Protein AF-A0A426ZC57-F1 (afdb_monomer_lite)

Secondary structure (DSSP, 8-state):
-THHHHHHT-SS----SSS-GGGG---HHHHHHHHHHHHHHHHHS---HHHHHHHHHHHHHHHHHHHS------TTB--HHHHHHHHHHSSS---SSBSHHHHHHT----HHHHHHH--

Foldseek 3Di:
DLVVLVVVLPPDDDDDDDFPCSLVPDDPVVVVVVCVVVVVVCVVDVDDPVRSVVVVVVLVVLSRQLSVSDDPPDPFFNGVLLSVCCVVVVQASPDDGTCVVRVVVVRHDDSVVVVVVVD

pLDDT: mean 78.43, std 19.33, range [33.09, 96.06]

Radius of gyration: 16.05 Å; chains: 1; bounding box: 35×29×44 Å

Organism: Ensete ventricosum (NCBI:txid4639)

InterPro domains:
  IPR006694 Fatty acid hydroxylase [PF04116] (20-107)
  IPR050307 Sterol desaturase-related [PTHR11863] (20-112)

Sequence (119 aa):
MLHNCCLVFNMKLVATDSVSLSGLAFHPLDGILQAVPHVIALFLVPTHFMTHMLLLFCEAVWTANIHDCVHGKVWPVMGAGYHTIHHTTYRHNYGHYTVWMDWMFGTLRDPEEELKKAE

Structure (mmCIF, N/CA/C/O backbone):
data_AF-A0A426ZC57-F1
#
_entry.id   AF-A0A426ZC57-F1
#
loop_
_atom_site.group_PDB
_atom_site.id
_atom_site.type_symbol
_atom_site.label_atom_id
_atom_site.label_alt_id
_atom_site.label_comp_id
_atom_site.label_asym_id
_atom_site.label_entity_id
_atom_site.label_seq_id
_atom_site.pdbx_PDB_ins_code
_atom_site.Cartn_x
_atom_site.Cartn_y
_atom_site.Cartn_z
_atom_site.occupancy
_atom_site.B_iso_or_equiv
_atom_site.auth_seq_id
_atom_site.auth_comp_id
_atom_site.auth_asym_id
_atom_site.auth_atom_id
_atom_site.pdbx_PDB_model_num
ATOM 1 N N . MET A 1 1 ? -7.825 5.746 20.196 1.00 36.62 1 MET A N 1
ATOM 2 C CA . MET A 1 1 ? -7.181 4.589 19.525 1.00 36.62 1 MET A CA 1
ATOM 3 C C . MET A 1 1 ? -6.445 4.940 18.220 1.00 36.62 1 MET A C 1
ATOM 5 O O . MET A 1 1 ? -5.466 4.271 17.923 1.00 36.62 1 MET A O 1
ATOM 9 N N . LEU A 1 2 ? -6.806 6.018 17.500 1.00 38.50 2 LEU A N 1
ATOM 10 C CA . LEU A 1 2 ? -6.077 6.531 16.313 1.00 38.50 2 LEU A CA 1
ATOM 11 C C . LEU A 1 2 ? -4.605 6.937 16.565 1.00 38.50 2 LEU A C 1
ATOM 13 O O . LEU A 1 2 ? -3.798 6.924 15.644 1.00 38.50 2 LEU A O 1
ATOM 17 N N . HIS A 1 3 ? -4.229 7.233 17.814 1.00 35.56 3 HIS A N 1
ATOM 18 C CA . HIS A 1 3 ? -2.841 7.527 18.206 1.00 35.56 3 HIS A CA 1
ATOM 19 C C . HIS A 1 3 ? -1.876 6.330 18.070 1.00 35.56 3 HIS A C 1
ATOM 21 O O . HIS A 1 3 ? -0.665 6.530 17.999 1.00 35.56 3 HIS A O 1
ATOM 27 N N . ASN A 1 4 ? -2.375 5.089 18.033 1.00 39.53 4 ASN A N 1
ATOM 28 C CA . ASN A 1 4 ? -1.509 3.915 18.167 1.00 39.53 4 ASN A CA 1
ATOM 29 C C . ASN A 1 4 ? -0.785 3.511 16.876 1.00 39.53 4 ASN A C 1
ATOM 31 O O . ASN A 1 4 ? 0.304 2.957 16.969 1.00 39.53 4 ASN A O 1
ATOM 35 N N . CYS A 1 5 ? -1.311 3.821 15.686 1.00 43.88 5 CYS A N 1
ATOM 36 C CA . CYS A 1 5 ? -0.599 3.492 14.443 1.00 43.88 5 CYS A CA 1
ATOM 37 C C . CYS A 1 5 ? 0.616 4.407 14.229 1.00 43.88 5 CYS A C 1
ATOM 39 O O . CYS A 1 5 ? 1.678 3.947 13.816 1.00 43.88 5 CYS A O 1
ATOM 41 N N . CYS A 1 6 ? 0.490 5.679 14.625 1.00 47.22 6 CYS A N 1
ATOM 42 C CA . CYS A 1 6 ? 1.615 6.607 14.652 1.00 47.22 6 CYS A CA 1
ATOM 43 C C . CYS A 1 6 ? 2.677 6.151 15.672 1.00 47.22 6 CYS A C 1
ATOM 45 O O . CYS A 1 6 ? 3.866 6.247 15.389 1.00 47.22 6 CYS A O 1
ATOM 47 N N . LEU A 1 7 ? 2.270 5.589 16.823 1.00 42.34 7 LEU A N 1
ATOM 48 C CA . LEU A 1 7 ? 3.171 5.128 17.892 1.00 42.34 7 LEU A CA 1
ATOM 49 C C . LEU A 1 7 ? 3.934 3.829 17.582 1.00 42.34 7 LEU A C 1
ATOM 51 O O . LEU A 1 7 ? 5.106 3.743 17.943 1.00 42.34 7 LEU A O 1
ATOM 55 N N . VAL A 1 8 ? 3.328 2.846 16.901 1.00 43.88 8 VAL A N 1
ATOM 56 C CA . VAL A 1 8 ? 4.013 1.576 16.558 1.00 43.88 8 VAL A CA 1
ATOM 57 C C . VAL A 1 8 ? 5.224 1.816 15.642 1.00 43.88 8 VAL A C 1
ATOM 59 O O . VAL A 1 8 ? 6.229 1.123 15.775 1.00 43.88 8 VAL A O 1
ATOM 62 N N . PHE A 1 9 ? 5.185 2.855 14.802 1.00 41.53 9 PHE A N 1
ATOM 63 C CA . PHE A 1 9 ? 6.313 3.273 13.961 1.00 41.53 9 PHE A CA 1
ATOM 64 C C . PHE A 1 9 ? 7.148 4.441 14.536 1.00 41.53 9 PHE A C 1
ATOM 66 O O . PHE A 1 9 ? 8.186 4.777 13.972 1.00 41.53 9 PHE A O 1
ATOM 73 N N . ASN A 1 10 ? 6.759 5.051 15.667 1.00 36.72 10 ASN A N 1
ATOM 74 C CA . ASN A 1 10 ? 7.464 6.207 16.256 1.00 36.72 10 ASN A CA 1
ATOM 75 C C . ASN A 1 10 ? 8.614 5.848 17.209 1.00 36.72 10 ASN A C 1
ATOM 77 O O . ASN A 1 10 ? 9.241 6.746 17.773 1.00 36.72 10 ASN A O 1
ATOM 81 N N . MET A 1 11 ? 8.951 4.570 17.411 1.00 33.09 11 MET A N 1
ATOM 82 C CA . MET A 1 11 ? 10.080 4.212 18.279 1.00 33.09 11 MET A CA 1
ATOM 83 C C . MET A 1 11 ? 11.416 4.192 17.521 1.00 33.09 11 MET A C 1
ATOM 85 O O . MET A 1 11 ? 12.086 3.163 17.487 1.00 33.09 11 MET A O 1
ATOM 89 N N . LYS A 1 12 ? 11.772 5.340 16.919 1.00 34.22 12 LYS A N 1
ATOM 90 C CA . LYS A 1 12 ? 13.124 5.865 16.600 1.00 34.22 12 LYS A CA 1
ATOM 91 C C . LYS A 1 12 ? 13.061 6.748 15.348 1.00 34.22 12 LYS A C 1
ATOM 93 O O . LYS A 1 12 ? 13.240 6.238 14.253 1.00 34.22 12 LYS A O 1
ATOM 98 N N . LEU A 1 13 ? 12.868 8.055 15.531 1.00 36.59 13 LEU A N 1
ATOM 99 C CA . LEU A 1 13 ? 13.570 9.155 14.837 1.00 36.59 13 LEU A CA 1
ATOM 100 C C . LEU A 1 13 ? 12.707 10.420 14.878 1.00 36.59 13 LEU A C 1
ATOM 102 O O . LEU A 1 13 ? 11.884 10.691 14.013 1.00 36.59 13 LEU A O 1
ATOM 106 N N . VAL A 1 14 ? 12.955 11.227 15.904 1.00 44.69 14 VAL A N 1
ATOM 107 C CA . VAL A 1 14 ? 12.757 12.673 15.828 1.00 44.69 14 VAL A CA 1
ATOM 108 C C . VAL A 1 14 ? 13.753 13.205 14.794 1.00 44.69 14 VAL A C 1
ATOM 110 O O . VAL A 1 14 ? 14.950 13.142 15.065 1.00 44.69 14 VAL A O 1
ATOM 113 N N . ALA A 1 15 ? 13.280 13.674 13.631 1.00 39.50 15 ALA A N 1
ATOM 114 C CA . ALA A 1 15 ? 13.733 14.894 12.938 1.00 39.50 15 ALA A CA 1
ATOM 115 C C . ALA A 1 15 ? 13.180 14.995 11.493 1.00 39.50 15 ALA A C 1
ATOM 117 O O . ALA A 1 15 ? 13.185 14.018 10.753 1.00 39.50 15 ALA A O 1
ATOM 118 N N . THR A 1 16 ? 12.796 16.225 11.120 1.00 35.69 16 THR A N 1
ATOM 119 C CA . THR A 1 16 ? 12.582 16.802 9.770 1.00 35.69 16 THR A CA 1
ATOM 120 C C . THR A 1 16 ? 11.281 16.495 9.001 1.00 35.69 16 THR A C 1
ATOM 122 O O . THR A 1 16 ? 11.160 15.499 8.300 1.00 35.69 16 THR A O 1
ATOM 125 N N . ASP A 1 17 ? 10.333 17.431 9.121 1.00 38.81 17 ASP A N 1
ATOM 126 C CA . ASP A 1 17 ? 9.565 18.113 8.065 1.00 38.81 17 ASP A CA 1
ATOM 127 C C . ASP A 1 17 ? 8.919 17.320 6.899 1.00 38.81 17 ASP A C 1
ATOM 129 O O . ASP A 1 17 ? 9.536 16.946 5.906 1.00 38.81 17 ASP A O 1
ATOM 133 N N . SER A 1 18 ? 7.580 17.289 6.941 1.00 39.56 18 SER A N 1
ATOM 134 C CA . SER A 1 18 ? 6.607 17.247 5.825 1.00 39.56 18 SER A CA 1
ATOM 135 C C . SER A 1 18 ? 6.386 15.974 4.990 1.00 39.56 18 SER A C 1
ATOM 137 O O . SER A 1 18 ? 5.370 15.917 4.301 1.00 39.56 18 SER A O 1
ATOM 139 N N . VAL A 1 19 ? 7.196 14.917 5.103 1.00 48.75 19 VAL A N 1
ATOM 140 C CA . VAL A 1 19 ? 6.862 13.587 4.545 1.00 48.75 19 VAL A CA 1
ATOM 141 C C . VAL A 1 19 ? 7.155 12.510 5.584 1.00 48.75 19 VAL A C 1
ATOM 143 O O . VAL A 1 19 ? 8.296 12.323 5.995 1.00 48.75 19 VAL A O 1
ATOM 146 N N . SER A 1 20 ? 6.118 11.796 6.023 1.00 46.62 20 SER A N 1
ATOM 147 C CA . SER A 1 20 ? 6.244 10.684 6.968 1.00 46.62 20 SER A CA 1
ATOM 148 C C . SER A 1 20 ? 6.979 9.513 6.300 1.00 46.62 20 SER A C 1
ATOM 150 O O . SER A 1 20 ? 6.372 8.647 5.678 1.00 46.62 20 SER A O 1
ATOM 152 N N . LEU A 1 21 ? 8.310 9.481 6.413 1.00 50.44 21 LEU A N 1
ATOM 153 C CA . LEU A 1 21 ? 9.160 8.374 5.947 1.00 50.44 21 LEU A CA 1
ATOM 154 C C . LEU A 1 21 ? 8.987 7.089 6.775 1.00 50.44 21 LEU A C 1
ATOM 156 O O . LEU A 1 21 ? 9.590 6.068 6.456 1.00 50.44 21 LEU A O 1
ATOM 160 N N . SER A 1 22 ? 8.161 7.112 7.825 1.00 52.72 22 SER A N 1
ATOM 161 C CA . SER A 1 22 ? 7.891 5.943 8.666 1.00 52.72 22 SER A CA 1
ATOM 162 C C . SER A 1 22 ? 7.239 4.795 7.887 1.00 52.72 22 SER A C 1
ATOM 164 O O . SER A 1 22 ? 7.510 3.637 8.189 1.00 52.72 22 SER A O 1
ATOM 166 N N . GLY A 1 23 ? 6.481 5.104 6.828 1.00 54.59 23 GLY A N 1
ATOM 167 C CA . GLY A 1 23 ? 5.932 4.117 5.891 1.00 54.59 23 GLY A CA 1
ATOM 168 C C . GLY A 1 23 ? 6.957 3.454 4.966 1.00 54.59 23 GLY A C 1
ATOM 169 O O . GLY A 1 23 ? 6.668 2.422 4.374 1.00 54.59 23 GLY A O 1
ATOM 170 N N . LEU A 1 24 ? 8.159 4.029 4.842 1.00 57.78 24 LEU A N 1
ATOM 171 C CA . LEU A 1 24 ? 9.277 3.484 4.059 1.00 57.78 24 LEU A CA 1
ATOM 172 C C . LEU A 1 24 ? 10.355 2.833 4.942 1.00 57.78 24 LEU A C 1
ATOM 174 O O . LEU A 1 24 ? 11.364 2.344 4.428 1.00 57.78 24 LEU A O 1
ATOM 178 N N . ALA A 1 25 ? 10.181 2.833 6.265 1.00 63.88 25 ALA A N 1
ATOM 179 C CA . ALA A 1 25 ? 11.171 2.332 7.209 1.00 63.88 25 ALA A CA 1
ATOM 180 C C . ALA A 1 25 ? 11.115 0.797 7.321 1.00 63.88 25 ALA A C 1
ATOM 182 O O . ALA A 1 25 ? 10.705 0.240 8.338 1.00 63.88 25 ALA A O 1
ATOM 183 N N . PHE A 1 26 ? 11.539 0.107 6.262 1.00 65.19 26 PHE A N 1
ATOM 184 C CA . PHE A 1 26 ? 11.693 -1.347 6.244 1.00 65.19 26 PHE A CA 1
ATOM 185 C C . PHE A 1 26 ? 13.104 -1.763 6.661 1.00 65.19 26 PHE A C 1
ATOM 187 O O . PHE A 1 26 ? 14.081 -1.039 6.447 1.00 65.19 26 PHE A O 1
ATOM 194 N N . HIS A 1 27 ? 13.239 -2.977 7.201 1.00 75.94 27 HIS A N 1
ATOM 195 C CA . HIS A 1 27 ? 14.549 -3.616 7.240 1.00 75.94 27 HIS A CA 1
ATOM 196 C C . HIS A 1 27 ? 15.074 -3.715 5.792 1.00 75.94 27 HIS A C 1
ATOM 198 O O . HIS A 1 27 ? 14.298 -4.078 4.905 1.00 75.94 27 HIS A O 1
ATOM 204 N N . PRO A 1 28 ? 16.360 -3.426 5.506 1.00 75.31 28 PRO A N 1
ATOM 205 C CA . PRO A 1 28 ? 16.853 -3.362 4.128 1.00 75.31 28 PRO A CA 1
ATOM 206 C C . PRO A 1 28 ? 16.551 -4.615 3.293 1.00 75.31 28 PRO A C 1
ATOM 208 O O . PRO A 1 28 ? 16.254 -4.510 2.106 1.00 75.31 28 PRO A O 1
ATOM 211 N N . LEU A 1 29 ? 16.574 -5.800 3.916 1.00 81.12 29 LEU A N 1
ATOM 212 C CA . LEU A 1 29 ? 16.203 -7.050 3.244 1.00 81.12 29 LEU A CA 1
ATOM 213 C C . LEU A 1 29 ? 14.715 -7.119 2.885 1.00 81.12 29 LEU A C 1
ATOM 215 O O . LEU A 1 29 ? 14.391 -7.609 1.809 1.00 81.12 29 LEU A O 1
ATOM 219 N N . ASP A 1 30 ? 13.827 -6.613 3.738 1.00 79.19 30 ASP A N 1
ATOM 220 C CA . ASP A 1 30 ? 12.382 -6.644 3.494 1.00 79.19 30 ASP A CA 1
ATOM 221 C C . ASP A 1 30 ? 12.030 -5.737 2.313 1.00 79.19 30 ASP A C 1
ATOM 223 O O . ASP A 1 30 ? 11.279 -6.141 1.427 1.00 79.19 30 ASP A O 1
ATOM 227 N N . GLY A 1 31 ? 12.665 -4.562 2.235 1.00 80.81 31 GLY A N 1
ATOM 228 C CA . GLY A 1 31 ? 12.528 -3.660 1.090 1.00 80.81 31 GLY A CA 1
ATOM 229 C C . GLY A 1 31 ? 13.032 -4.285 -0.217 1.00 80.81 31 GLY A C 1
ATOM 230 O O . GLY A 1 31 ? 12.358 -4.205 -1.244 1.00 80.81 31 GLY A O 1
ATOM 231 N N . ILE A 1 32 ? 14.181 -4.975 -0.188 1.00 83.00 32 ILE A N 1
ATOM 232 C CA . ILE A 1 32 ? 14.690 -5.708 -1.360 1.00 83.00 32 ILE A CA 1
ATOM 233 C C . ILE A 1 32 ? 13.698 -6.800 -1.777 1.00 83.00 32 ILE A C 1
ATOM 235 O O . ILE A 1 32 ? 13.350 -6.890 -2.953 1.00 83.00 32 ILE A O 1
ATOM 239 N N . LEU A 1 33 ? 13.215 -7.611 -0.833 1.00 87.44 33 LEU A N 1
ATOM 240 C CA . LEU A 1 33 ? 12.280 -8.701 -1.118 1.00 87.44 33 LEU A CA 1
ATOM 241 C C . LEU A 1 33 ? 10.932 -8.196 -1.651 1.00 87.44 33 LEU A C 1
ATOM 243 O O . LEU A 1 33 ? 10.373 -8.824 -2.548 1.00 87.44 33 LEU A O 1
ATOM 247 N N . GLN A 1 34 ? 10.440 -7.051 -1.178 1.00 84.56 34 GLN A N 1
ATOM 248 C CA . GLN A 1 34 ? 9.246 -6.395 -1.724 1.00 84.56 34 GLN A CA 1
ATOM 249 C C . GLN A 1 34 ? 9.459 -5.851 -3.149 1.00 84.56 34 GLN A C 1
ATOM 251 O O . GLN A 1 34 ? 8.534 -5.856 -3.965 1.00 84.56 34 GLN A O 1
ATOM 256 N N . ALA A 1 35 ? 10.676 -5.419 -3.490 1.00 85.19 35 ALA A N 1
ATOM 257 C CA . ALA A 1 35 ? 11.005 -4.919 -4.825 1.00 85.19 35 ALA A CA 1
ATOM 258 C C . ALA A 1 35 ? 11.217 -6.039 -5.864 1.00 85.19 35 ALA A C 1
ATOM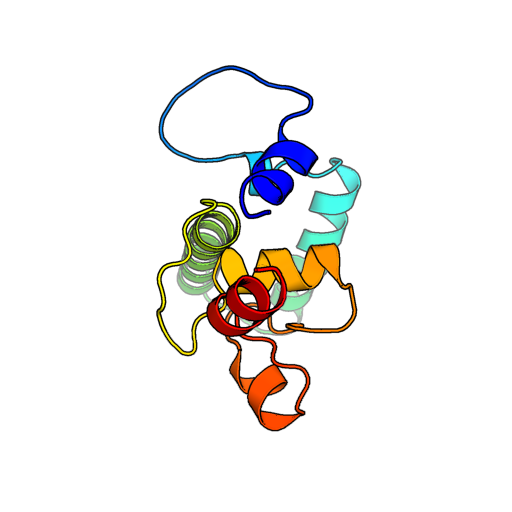 260 O O . ALA A 1 35 ? 10.980 -5.825 -7.054 1.00 85.19 35 ALA A O 1
ATOM 261 N N . VAL A 1 36 ? 11.633 -7.240 -5.446 1.00 90.44 36 VAL A N 1
ATOM 262 C CA . VAL A 1 36 ? 11.947 -8.366 -6.350 1.00 90.44 36 VAL A CA 1
ATOM 263 C C . VAL A 1 36 ? 10.820 -8.688 -7.348 1.00 90.44 36 VAL A C 1
ATOM 265 O O . VAL A 1 36 ? 11.121 -8.772 -8.543 1.00 90.44 36 VAL A O 1
ATOM 268 N N . PRO A 1 37 ? 9.538 -8.823 -6.946 1.00 88.25 37 PRO A N 1
ATOM 269 C CA . PRO A 1 37 ? 8.448 -9.083 -7.888 1.00 88.25 37 PRO A CA 1
ATOM 270 C C . PRO A 1 37 ? 8.326 -8.022 -8.988 1.00 88.25 37 PRO A C 1
ATOM 272 O O . PRO A 1 37 ? 8.077 -8.366 -10.142 1.00 88.25 37 PRO A O 1
ATOM 275 N N . HIS A 1 38 ? 8.567 -6.750 -8.656 1.00 85.88 38 HIS A N 1
ATOM 276 C CA . HIS A 1 38 ? 8.518 -5.643 -9.613 1.00 85.88 38 HIS A CA 1
ATOM 277 C C . HIS A 1 38 ? 9.634 -5.753 -10.655 1.00 85.88 38 HIS A C 1
ATOM 279 O O . HIS A 1 38 ? 9.393 -5.565 -11.845 1.00 85.88 38 HIS A O 1
ATOM 285 N N . VAL A 1 39 ? 10.846 -6.115 -10.225 1.00 87.50 39 VAL A N 1
ATOM 286 C CA . VAL A 1 39 ? 11.986 -6.313 -11.131 1.00 87.50 39 VAL A CA 1
ATOM 287 C C . VAL A 1 39 ? 11.757 -7.521 -12.038 1.00 87.50 39 VAL A C 1
ATOM 289 O O . VAL A 1 39 ? 11.991 -7.430 -13.239 1.00 87.50 39 VAL A O 1
ATOM 292 N N . ILE A 1 40 ? 11.255 -8.635 -11.497 1.00 90.50 40 ILE A N 1
ATOM 293 C CA . ILE A 1 40 ? 10.933 -9.833 -12.289 1.00 90.50 40 ILE A CA 1
ATOM 294 C C . ILE A 1 40 ? 9.853 -9.517 -13.334 1.00 90.50 40 ILE A C 1
ATOM 296 O O . ILE A 1 40 ? 9.975 -9.935 -14.486 1.00 90.50 40 ILE A O 1
ATOM 300 N N . ALA A 1 41 ? 8.827 -8.743 -12.968 1.00 89.62 41 ALA A N 1
ATOM 301 C CA . ALA A 1 41 ? 7.740 -8.379 -13.872 1.00 89.62 41 ALA A CA 1
ATOM 302 C C . ALA A 1 41 ? 8.220 -7.629 -15.128 1.00 89.62 41 ALA A C 1
ATOM 304 O O . ALA A 1 41 ? 7.661 -7.853 -16.200 1.00 89.62 41 ALA A O 1
ATOM 305 N N . LEU A 1 42 ? 9.288 -6.823 -15.042 1.00 88.94 42 LEU A 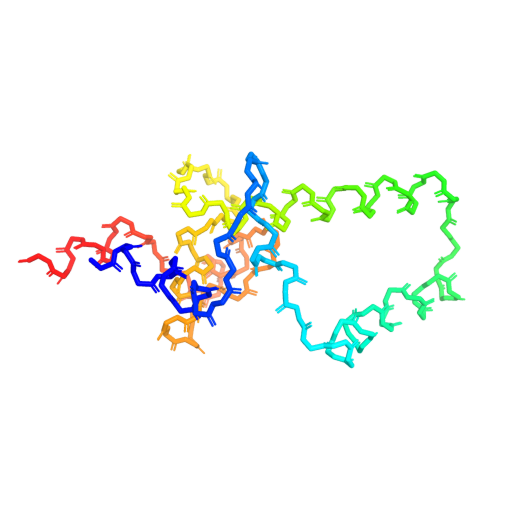N 1
ATOM 306 C CA . LEU A 1 42 ? 9.868 -6.124 -16.201 1.00 88.94 42 LEU A CA 1
ATOM 307 C C . LEU A 1 42 ? 10.412 -7.074 -17.280 1.00 88.94 42 LEU A C 1
ATOM 309 O O . LEU A 1 42 ? 10.456 -6.702 -18.451 1.00 88.94 42 LEU A O 1
ATOM 313 N N . PHE A 1 43 ? 10.810 -8.294 -16.907 1.00 89.19 43 PHE A N 1
ATOM 314 C CA . PHE A 1 43 ? 11.269 -9.314 -17.856 1.00 89.19 43 PHE A CA 1
ATOM 315 C C . PHE A 1 43 ? 10.120 -10.130 -18.457 1.00 89.19 43 PHE A C 1
ATOM 317 O O . PHE A 1 43 ? 10.283 -10.714 -19.526 1.00 89.19 43 PHE A O 1
ATOM 324 N N . LEU A 1 44 ? 8.970 -10.180 -17.781 1.00 94.56 44 LEU A N 1
ATOM 325 C CA . LEU A 1 44 ? 7.787 -10.912 -18.239 1.00 94.56 44 LEU A CA 1
ATOM 326 C C . LEU A 1 44 ? 6.872 -10.042 -19.108 1.00 94.56 44 LEU A C 1
ATOM 328 O O . LEU A 1 44 ? 6.297 -10.530 -20.079 1.00 94.56 44 LEU A O 1
ATOM 332 N N . VAL A 1 45 ? 6.739 -8.759 -18.765 1.00 92.94 45 VAL A N 1
ATOM 333 C CA . VAL A 1 45 ? 5.855 -7.805 -19.437 1.00 92.94 45 VAL A CA 1
ATOM 334 C C . VAL A 1 45 ? 6.689 -6.638 -19.967 1.00 92.94 45 VAL A C 1
ATOM 336 O O . VAL A 1 45 ? 7.167 -5.819 -19.175 1.00 92.94 45 VAL A O 1
ATOM 339 N N . PRO A 1 46 ? 6.846 -6.511 -21.300 1.00 91.06 46 PRO A N 1
ATOM 340 C CA . PRO A 1 46 ? 7.522 -5.369 -21.899 1.00 91.06 46 PRO A CA 1
ATOM 341 C C . PRO A 1 46 ? 6.842 -4.066 -21.470 1.00 91.06 46 PRO A C 1
ATOM 343 O O . PRO A 1 46 ? 5.699 -3.797 -21.833 1.00 91.06 46 PRO A O 1
ATOM 346 N N . THR A 1 47 ? 7.546 -3.260 -20.680 1.00 90.69 47 THR A N 1
ATOM 347 C CA . THR A 1 47 ? 7.018 -2.019 -20.105 1.00 90.69 47 THR A CA 1
ATOM 348 C C . THR A 1 47 ? 7.879 -0.849 -20.561 1.00 90.69 47 THR A C 1
ATOM 350 O O . THR A 1 47 ? 9.104 -0.888 -20.449 1.00 90.69 47 THR A O 1
ATOM 353 N N . HIS A 1 48 ? 7.260 0.216 -21.077 1.00 93.50 48 HIS A N 1
ATOM 354 C CA . HIS A 1 48 ? 7.992 1.432 -21.424 1.00 93.50 48 HIS A CA 1
ATOM 355 C C . HIS A 1 48 ? 8.597 2.076 -20.172 1.00 93.50 48 HIS A C 1
ATOM 357 O O . HIS A 1 48 ? 7.943 2.174 -19.134 1.00 93.50 48 HIS A O 1
ATOM 363 N N . PHE A 1 49 ? 9.825 2.585 -20.293 1.00 89.19 49 PHE A N 1
ATOM 364 C CA . PHE A 1 49 ? 10.553 3.186 -19.172 1.00 89.19 49 PHE A CA 1
ATOM 365 C C . PHE A 1 49 ? 9.753 4.294 -18.467 1.00 89.19 49 PHE A C 1
ATOM 367 O O . PHE A 1 49 ? 9.655 4.300 -17.245 1.00 89.19 49 PHE A O 1
ATOM 374 N N . MET A 1 50 ? 9.100 5.181 -19.227 1.00 94.12 50 MET A N 1
ATOM 375 C CA . MET A 1 50 ? 8.259 6.244 -18.659 1.00 94.12 50 MET A CA 1
ATOM 376 C C . MET A 1 50 ? 7.054 5.701 -17.883 1.00 94.12 50 MET A C 1
ATOM 378 O O . MET A 1 50 ? 6.741 6.213 -16.813 1.00 94.12 50 MET A O 1
ATOM 382 N N . THR A 1 51 ? 6.403 4.647 -18.381 1.00 91.31 51 THR A N 1
ATOM 383 C CA . THR A 1 51 ? 5.297 3.989 -17.671 1.00 91.31 51 THR A CA 1
ATOM 384 C C . THR A 1 51 ? 5.782 3.395 -16.356 1.00 91.31 51 THR A C 1
ATOM 386 O O . THR A 1 51 ? 5.137 3.583 -15.331 1.00 91.31 51 THR A O 1
ATOM 389 N N . HIS A 1 52 ? 6.943 2.737 -16.363 1.00 90.06 52 HIS A N 1
ATOM 390 C CA . HIS A 1 52 ? 7.535 2.191 -15.146 1.00 90.06 52 HIS A CA 1
ATOM 391 C C . HIS A 1 52 ? 7.856 3.289 -14.119 1.00 90.06 52 HIS A C 1
ATOM 393 O O . HIS A 1 52 ? 7.501 3.151 -12.952 1.00 90.06 52 HIS A O 1
ATOM 399 N N . MET A 1 53 ? 8.448 4.408 -14.552 1.00 91.75 53 MET A N 1
ATOM 400 C CA . MET A 1 53 ? 8.729 5.550 -13.671 1.00 91.75 53 MET A CA 1
ATOM 401 C C . MET A 1 53 ? 7.454 6.175 -13.096 1.00 91.75 53 MET A C 1
ATOM 403 O O . MET A 1 53 ? 7.411 6.491 -11.909 1.00 91.75 53 MET A O 1
ATOM 407 N N . LEU A 1 54 ? 6.403 6.323 -13.908 1.00 92.88 54 LEU A N 1
ATOM 408 C CA . LEU A 1 54 ? 5.118 6.844 -13.443 1.00 92.88 54 LEU A CA 1
ATOM 409 C C . LEU A 1 54 ? 4.479 5.912 -12.407 1.00 92.88 54 LEU A C 1
ATOM 411 O O . LEU A 1 54 ? 4.000 6.390 -11.384 1.00 92.88 54 LEU A O 1
ATOM 415 N N . LEU A 1 55 ? 4.507 4.598 -12.639 1.00 89.44 55 LEU A N 1
ATOM 416 C CA . LEU A 1 55 ? 3.972 3.619 -11.691 1.00 89.44 55 LEU A CA 1
ATOM 417 C C . LEU A 1 55 ? 4.735 3.643 -10.361 1.00 89.44 55 LEU A C 1
ATOM 419 O O . LEU A 1 55 ? 4.101 3.644 -9.312 1.00 89.44 55 LEU A O 1
ATOM 423 N N . LEU A 1 56 ? 6.069 3.743 -10.391 1.00 87.31 56 LEU A N 1
ATOM 424 C CA . LEU A 1 56 ? 6.877 3.902 -9.175 1.00 87.31 56 LEU A CA 1
ATOM 425 C C . LEU A 1 56 ? 6.560 5.203 -8.428 1.00 87.31 56 LEU A C 1
ATOM 427 O O . LEU A 1 56 ? 6.508 5.216 -7.201 1.00 87.31 56 LEU A O 1
ATOM 431 N N . PHE A 1 57 ? 6.332 6.300 -9.151 1.00 89.25 57 PHE A N 1
ATOM 432 C CA . PHE A 1 57 ? 5.924 7.558 -8.533 1.00 89.25 57 PHE A CA 1
ATOM 433 C C . PHE A 1 57 ? 4.535 7.449 -7.889 1.00 89.25 57 PHE A C 1
ATOM 435 O O . PHE A 1 57 ? 4.350 7.882 -6.753 1.00 89.25 57 PHE A O 1
ATOM 442 N N . CYS A 1 58 ? 3.569 6.839 -8.580 1.00 91.06 58 CYS A N 1
ATOM 443 C CA . CYS A 1 58 ? 2.242 6.572 -8.027 1.00 91.06 58 CYS A CA 1
ATOM 444 C C . CYS A 1 58 ? 2.308 5.681 -6.780 1.00 91.06 58 CYS A C 1
ATOM 446 O O . CYS A 1 58 ? 1.600 5.966 -5.816 1.00 91.06 58 CYS A O 1
ATOM 448 N N . GLU A 1 59 ? 3.178 4.665 -6.769 1.00 87.94 59 GLU A N 1
ATOM 449 C CA . GLU A 1 59 ? 3.425 3.830 -5.589 1.00 87.94 59 GLU A CA 1
ATOM 450 C C . GLU A 1 59 ? 3.903 4.680 -4.414 1.00 87.94 59 GLU A C 1
ATOM 452 O O . GLU A 1 59 ? 3.307 4.621 -3.348 1.00 87.94 59 GLU A O 1
ATOM 457 N N . ALA A 1 60 ? 4.902 5.544 -4.618 1.00 85.38 60 ALA A N 1
ATOM 458 C CA . ALA A 1 60 ? 5.421 6.407 -3.558 1.00 85.38 60 ALA A CA 1
ATOM 459 C C . ALA A 1 60 ? 4.354 7.363 -2.992 1.00 85.38 60 ALA A C 1
ATOM 461 O O . ALA A 1 60 ? 4.271 7.554 -1.777 1.00 85.38 60 ALA A O 1
ATOM 462 N N . VAL A 1 61 ? 3.515 7.944 -3.858 1.00 88.69 61 VAL A N 1
ATOM 463 C CA . VAL A 1 61 ? 2.388 8.795 -3.435 1.00 88.69 61 VAL A CA 1
ATOM 464 C C . VAL A 1 61 ? 1.375 7.991 -2.621 1.00 88.69 61 VAL A C 1
ATOM 466 O O . VAL A 1 61 ? 0.905 8.459 -1.584 1.00 88.69 61 VAL A O 1
ATOM 469 N N . TRP A 1 62 ? 1.046 6.778 -3.060 1.00 88.62 62 TRP A N 1
ATOM 470 C CA . TRP A 1 62 ? 0.135 5.902 -2.335 1.00 88.62 62 TRP A CA 1
ATOM 471 C C . TRP A 1 62 ? 0.717 5.451 -0.987 1.00 88.62 62 TRP A C 1
ATOM 473 O O . TRP A 1 62 ? 0.020 5.536 0.022 1.00 88.62 62 TRP A O 1
ATOM 483 N N . THR A 1 63 ? 1.997 5.067 -0.926 1.00 86.12 63 THR A N 1
ATOM 484 C CA . THR A 1 63 ? 2.679 4.718 0.329 1.00 86.12 63 THR A CA 1
ATOM 485 C C . THR A 1 63 ? 2.612 5.880 1.317 1.00 86.12 63 THR A C 1
ATOM 487 O O . THR A 1 63 ? 2.301 5.680 2.488 1.00 86.12 63 THR A O 1
ATOM 490 N N . ALA A 1 64 ? 2.820 7.116 0.858 1.00 85.12 64 ALA A N 1
ATOM 491 C CA . ALA A 1 64 ? 2.625 8.281 1.713 1.00 85.12 64 ALA A CA 1
ATOM 492 C C . ALA A 1 64 ? 1.170 8.380 2.213 1.00 85.12 64 ALA A C 1
ATOM 494 O O . ALA A 1 64 ? 0.958 8.579 3.404 1.00 85.12 64 ALA A O 1
ATOM 495 N N . ASN A 1 65 ? 0.174 8.172 1.347 1.00 85.75 65 ASN A N 1
ATOM 496 C CA . ASN A 1 65 ? -1.246 8.250 1.709 1.00 85.75 65 ASN A CA 1
ATOM 497 C C . ASN A 1 65 ? -1.706 7.211 2.752 1.00 85.75 65 ASN A C 1
ATOM 499 O O . ASN A 1 65 ? -2.591 7.498 3.555 1.00 85.75 65 ASN A O 1
ATOM 503 N N . ILE A 1 66 ? -1.147 6.002 2.765 1.00 85.81 66 ILE A N 1
ATOM 504 C CA . ILE A 1 66 ? -1.514 4.990 3.774 1.00 85.81 66 ILE A CA 1
ATOM 505 C C . ILE A 1 66 ? -0.760 5.159 5.102 1.00 85.81 66 ILE A C 1
ATOM 507 O O . ILE A 1 66 ? -1.176 4.598 6.117 1.00 85.81 66 ILE A O 1
ATOM 511 N N . HIS A 1 67 ? 0.307 5.963 5.121 1.00 84.19 67 HIS A N 1
ATOM 512 C CA . HIS A 1 67 ? 1.155 6.203 6.294 1.00 84.19 67 HIS A CA 1
ATOM 513 C C . HIS A 1 67 ? 1.128 7.656 6.805 1.00 84.19 67 HIS A C 1
ATOM 515 O O . HIS A 1 67 ? 1.792 7.976 7.795 1.00 84.19 67 HIS A O 1
ATOM 521 N N . ASP A 1 68 ? 0.332 8.533 6.189 1.00 79.12 68 ASP A N 1
ATOM 522 C CA . ASP A 1 68 ? 0.154 9.933 6.602 1.00 79.12 68 ASP A CA 1
ATOM 523 C C . ASP A 1 68 ? -0.651 10.094 7.907 1.00 79.12 68 ASP A C 1
ATOM 525 O O . ASP A 1 68 ? -0.741 11.195 8.446 1.00 79.12 68 ASP A O 1
ATOM 529 N N . CYS A 1 69 ? -1.194 8.997 8.450 1.00 80.56 69 CYS A N 1
ATOM 530 C CA . CYS A 1 69 ? -2.044 8.961 9.645 1.00 80.56 69 CYS A CA 1
ATOM 531 C C . CYS A 1 69 ? -3.340 9.789 9.525 1.00 80.56 69 CYS A C 1
ATOM 533 O O . CYS A 1 69 ? -4.000 10.047 10.536 1.00 80.56 69 CYS A O 1
ATOM 535 N N . VAL A 1 70 ? -3.743 10.175 8.312 1.00 80.25 70 VAL A N 1
ATOM 536 C CA . VAL A 1 70 ? -4.952 10.954 8.041 1.00 80.25 70 VAL A CA 1
ATOM 537 C C . VAL A 1 70 ? -5.968 10.082 7.311 1.00 80.25 70 VAL A C 1
ATOM 539 O O . VAL A 1 70 ? -5.765 9.608 6.197 1.00 80.25 70 VAL A O 1
ATOM 542 N N . HIS A 1 71 ? -7.135 9.882 7.924 1.00 83.62 71 HIS A N 1
ATOM 543 C CA . HIS A 1 71 ? -8.228 9.199 7.240 1.00 83.62 71 HIS A CA 1
ATOM 544 C C . HIS A 1 71 ? -8.979 10.171 6.316 1.00 83.62 71 HIS A C 1
ATOM 546 O O . HIS A 1 71 ? -9.828 10.940 6.763 1.00 83.62 71 HIS A O 1
ATOM 552 N N . GLY A 1 72 ? -8.668 10.119 5.018 1.00 79.88 72 GLY A N 1
ATOM 553 C CA . GLY A 1 72 ? -9.215 11.030 4.004 1.00 79.88 72 GLY A CA 1
ATOM 554 C C . GLY A 1 72 ? -10.674 10.800 3.583 1.00 79.88 72 GLY A C 1
ATOM 555 O O . GLY A 1 72 ? -11.192 11.596 2.807 1.00 79.88 72 GLY A O 1
ATOM 556 N N . LYS A 1 73 ? -11.349 9.741 4.061 1.00 83.44 73 LYS A N 1
ATOM 557 C CA . LYS A 1 73 ? -12.762 9.418 3.743 1.00 83.44 73 LYS A CA 1
ATOM 558 C C . LYS A 1 73 ? -13.088 9.325 2.241 1.00 83.44 73 LYS A C 1
ATOM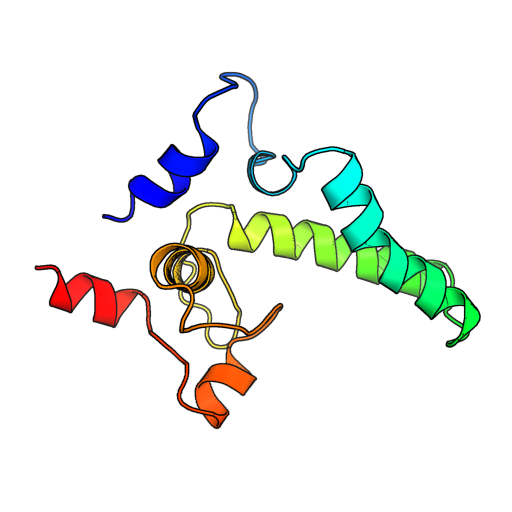 560 O O . LYS A 1 73 ? -14.213 9.585 1.819 1.00 83.44 73 LYS A O 1
ATOM 565 N N . VAL A 1 74 ? -12.109 8.944 1.420 1.00 86.31 74 VAL A N 1
ATOM 566 C CA . VAL A 1 74 ? -12.284 8.799 -0.031 1.00 86.31 74 VAL A CA 1
ATOM 567 C C . VAL A 1 74 ? -12.589 7.343 -0.359 1.00 86.31 74 VAL A C 1
ATOM 569 O O . VAL A 1 74 ? -11.684 6.52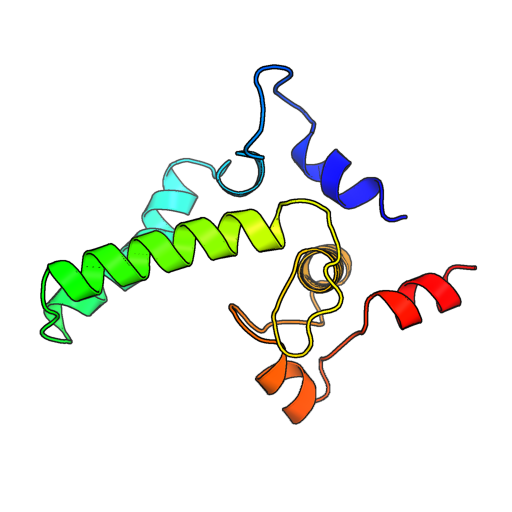6 -0.498 1.00 86.31 74 VAL A O 1
ATOM 572 N N . TRP A 1 75 ? -13.864 6.994 -0.499 1.00 85.69 75 TRP A N 1
ATOM 573 C CA . TRP A 1 75 ? -14.241 5.678 -1.015 1.00 85.69 75 TRP A CA 1
ATOM 574 C C . TRP A 1 75 ? -14.060 5.651 -2.544 1.00 85.69 75 TRP A C 1
ATOM 576 O O . TRP A 1 75 ? -14.489 6.605 -3.200 1.00 85.69 75 TRP A O 1
ATOM 586 N N . PRO A 1 76 ? -13.448 4.612 -3.152 1.00 91.00 76 PRO A N 1
ATOM 587 C CA . PRO A 1 76 ? -12.999 3.329 -2.592 1.00 91.00 76 PRO A CA 1
ATOM 588 C C . PRO A 1 76 ? -11.464 3.219 -2.426 1.00 91.00 76 PRO A C 1
ATOM 590 O O . PRO A 1 76 ? -10.884 2.160 -2.677 1.00 91.00 76 PRO A O 1
ATOM 593 N N . VAL A 1 77 ? -10.776 4.298 -2.048 1.00 92.19 77 VAL A N 1
ATOM 594 C CA . VAL A 1 77 ? -9.309 4.323 -1.907 1.00 92.19 77 VAL A CA 1
ATOM 595 C C . VAL A 1 77 ? -8.881 3.699 -0.575 1.00 92.19 77 VAL A C 1
ATOM 597 O O . VAL A 1 77 ? -9.440 4.004 0.480 1.00 92.19 77 VAL A O 1
ATOM 600 N N . MET A 1 78 ? -7.864 2.833 -0.618 1.00 91.50 78 MET A N 1
ATOM 601 C CA . MET A 1 78 ? -7.206 2.307 0.580 1.00 91.50 78 MET A CA 1
ATOM 602 C C . MET A 1 78 ? -6.314 3.402 1.176 1.00 91.50 78 MET A C 1
ATOM 604 O O . MET A 1 78 ? -5.235 3.660 0.654 1.00 91.50 78 MET A O 1
ATOM 608 N N . GLY A 1 79 ? -6.787 4.056 2.239 1.00 90.81 79 GLY A N 1
ATOM 609 C CA . GLY A 1 79 ? -6.053 5.102 2.968 1.00 90.81 79 GLY A CA 1
ATOM 610 C C . GLY A 1 79 ? -5.646 4.688 4.387 1.00 90.81 79 GLY A C 1
ATOM 611 O O . GLY A 1 79 ? -5.978 3.590 4.845 1.00 90.81 79 GLY A O 1
ATOM 612 N N . ALA A 1 80 ? -4.996 5.595 5.127 1.00 89.44 80 ALA A N 1
ATOM 613 C CA . ALA A 1 80 ? -4.376 5.301 6.426 1.00 89.44 80 ALA A CA 1
ATOM 614 C C . ALA A 1 80 ? -5.297 4.628 7.461 1.00 89.44 80 ALA A C 1
ATOM 616 O O . ALA A 1 80 ? -4.870 3.730 8.183 1.00 89.44 80 ALA A O 1
ATOM 617 N N . GLY A 1 81 ? -6.579 5.007 7.522 1.00 89.56 81 GLY A N 1
ATOM 618 C CA . GLY A 1 81 ? -7.544 4.390 8.445 1.00 89.56 81 GLY A CA 1
ATOM 619 C C . GLY A 1 81 ? -7.803 2.903 8.163 1.00 89.56 81 GLY A C 1
ATOM 620 O O . GLY A 1 81 ? -7.771 2.083 9.080 1.00 89.56 81 GLY A O 1
ATOM 621 N N . TYR A 1 82 ? -8.013 2.539 6.894 1.00 92.12 82 TYR A N 1
ATOM 622 C CA . TYR A 1 82 ? -8.258 1.149 6.497 1.00 92.12 82 TYR A CA 1
ATOM 623 C C . TYR A 1 82 ? -7.003 0.289 6.688 1.00 92.12 82 TYR A C 1
ATOM 625 O O . TYR A 1 82 ? -7.089 -0.806 7.247 1.00 92.12 82 TYR A O 1
ATOM 633 N N . HIS A 1 83 ? -5.841 0.829 6.307 1.00 91.62 83 HIS A N 1
ATOM 634 C CA . HIS A 1 83 ? -4.531 0.204 6.491 1.00 91.62 83 HIS A CA 1
ATOM 635 C C . HIS A 1 83 ? -4.171 0.018 7.977 1.00 91.62 83 HIS A C 1
ATOM 637 O O . HIS A 1 83 ? -3.637 -1.015 8.379 1.00 91.62 83 HIS A O 1
ATOM 643 N N . THR A 1 84 ? -4.553 0.967 8.835 1.00 88.25 84 THR A N 1
ATOM 644 C CA . THR A 1 84 ? -4.408 0.818 10.290 1.00 88.25 84 THR A CA 1
ATOM 645 C C . THR A 1 84 ? -5.195 -0.390 10.796 1.00 88.25 84 THR A C 1
ATOM 647 O O . THR A 1 84 ? -4.658 -1.195 11.551 1.00 88.25 84 THR A O 1
ATOM 650 N N . ILE A 1 85 ? -6.451 -0.561 10.367 1.00 90.44 85 ILE A N 1
ATOM 651 C CA . ILE A 1 85 ? -7.268 -1.722 10.763 1.00 90.44 85 ILE A CA 1
ATOM 652 C C . ILE A 1 85 ? -6.662 -3.035 10.257 1.00 90.44 85 ILE A C 1
ATOM 654 O O . ILE A 1 85 ? -6.705 -4.048 10.962 1.00 90.44 85 ILE A O 1
ATOM 658 N N . HIS A 1 86 ? -6.075 -3.027 9.060 1.00 92.44 86 HIS A N 1
ATOM 659 C CA . HIS A 1 86 ? -5.349 -4.178 8.537 1.00 92.44 86 HIS A CA 1
ATOM 660 C C . HIS A 1 86 ? -4.216 -4.597 9.485 1.00 92.44 86 HIS A C 1
ATOM 662 O O . HIS A 1 86 ? -4.158 -5.754 9.896 1.00 92.44 86 HIS A O 1
ATOM 668 N N . HIS A 1 87 ? -3.375 -3.653 9.915 1.00 87.62 87 HIS A N 1
ATOM 669 C CA . HIS A 1 87 ? -2.265 -3.941 10.826 1.00 87.62 87 HIS A CA 1
ATOM 670 C C . HIS A 1 87 ? -2.676 -4.219 12.273 1.00 87.62 87 HIS A C 1
ATOM 672 O O . HIS A 1 87 ? -1.921 -4.865 12.990 1.00 87.62 87 HIS A O 1
ATOM 678 N N . THR A 1 88 ? -3.836 -3.756 12.738 1.00 86.44 88 THR A N 1
ATOM 679 C CA . THR A 1 88 ? -4.285 -4.045 14.110 1.00 86.44 88 THR A CA 1
ATOM 680 C C . THR A 1 88 ? -5.064 -5.351 14.211 1.00 86.44 88 THR A C 1
ATOM 682 O O . THR A 1 88 ? -4.972 -6.036 15.228 1.00 86.44 88 THR A O 1
ATOM 685 N N . THR A 1 89 ? -5.825 -5.717 13.178 1.00 86.69 89 THR A N 1
ATOM 686 C CA . THR A 1 89 ? -6.674 -6.919 13.202 1.00 86.69 89 THR A CA 1
ATOM 687 C C . THR A 1 89 ? -6.084 -8.100 12.443 1.00 86.69 89 THR A C 1
ATOM 689 O O . THR A 1 89 ? -6.461 -9.234 12.733 1.00 86.69 89 THR A O 1
ATOM 692 N N . TYR A 1 90 ? -5.203 -7.860 11.466 1.00 87.31 90 TYR A N 1
ATOM 693 C CA . TYR A 1 90 ? -4.605 -8.855 10.559 1.00 87.31 90 TYR A CA 1
ATOM 694 C C . TYR A 1 90 ? -5.619 -9.749 9.815 1.00 87.31 90 TYR A C 1
ATOM 696 O O . TYR A 1 90 ? -5.264 -10.798 9.272 1.00 87.31 90 TYR A O 1
ATOM 704 N N . ARG A 1 91 ? -6.903 -9.365 9.807 1.00 91.69 91 ARG A N 1
ATOM 705 C CA . ARG A 1 91 ? -8.028 -10.188 9.322 1.00 91.69 91 ARG A CA 1
ATOM 706 C C . ARG A 1 91 ? -8.953 -9.472 8.334 1.00 91.69 91 ARG A C 1
ATOM 708 O O . A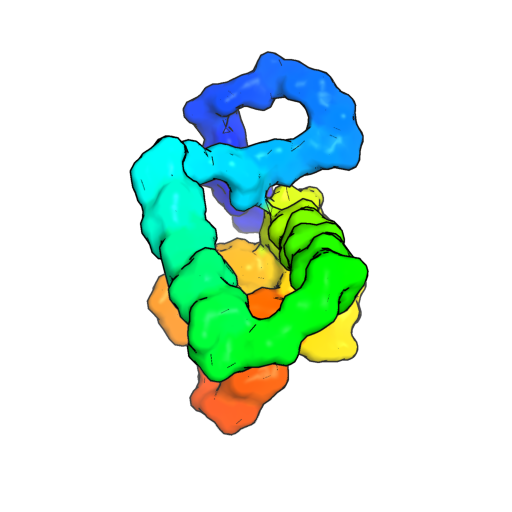RG A 1 91 ? -9.933 -10.064 7.890 1.00 91.69 91 ARG A O 1
ATOM 715 N N . HIS A 1 92 ? -8.675 -8.208 8.034 1.00 93.44 92 HIS A N 1
ATOM 716 C CA . HIS A 1 92 ? -9.552 -7.326 7.267 1.00 93.44 92 HIS A CA 1
ATOM 717 C C . HIS A 1 92 ? -8.728 -6.369 6.399 1.00 93.44 92 HIS A C 1
ATOM 719 O O . HIS A 1 92 ? -7.532 -6.191 6.650 1.00 93.44 92 HIS A O 1
ATOM 725 N N . ASN A 1 93 ? -9.390 -5.722 5.435 1.00 94.31 93 ASN A N 1
ATOM 726 C CA . ASN A 1 93 ? -8.824 -4.659 4.594 1.00 94.31 93 ASN A CA 1
ATOM 727 C C . ASN A 1 93 ? -7.514 -5.073 3.894 1.00 94.31 93 ASN A C 1
ATOM 729 O O . ASN A 1 93 ? -6.474 -4.452 4.086 1.00 94.31 93 ASN A O 1
ATOM 733 N N . TYR A 1 94 ? -7.550 -6.161 3.126 1.00 93.38 94 TYR A N 1
ATOM 734 C CA . TYR A 1 94 ? -6.403 -6.735 2.417 1.00 93.38 94 TYR A CA 1
ATOM 735 C C . TYR A 1 94 ? -6.028 -6.012 1.117 1.00 93.38 94 TYR A C 1
ATOM 737 O O . TYR A 1 94 ? -4.967 -6.281 0.555 1.00 93.38 94 TYR A O 1
ATOM 745 N N . GLY A 1 95 ? -6.897 -5.153 0.588 1.00 92.88 95 GLY A N 1
ATOM 746 C CA . GLY A 1 95 ? -6.660 -4.429 -0.653 1.00 92.88 95 GLY A CA 1
ATOM 747 C C . GLY A 1 95 ? -5.417 -3.538 -0.589 1.00 92.88 95 GLY A C 1
ATOM 748 O O . GLY A 1 95 ? -5.148 -2.900 0.420 1.00 92.88 95 GLY A O 1
ATOM 749 N N . HIS A 1 96 ? -4.664 -3.469 -1.691 1.00 90.06 96 HIS A N 1
ATOM 750 C CA . HIS A 1 96 ? -3.459 -2.631 -1.771 1.00 90.06 96 HIS A CA 1
ATOM 751 C C . HIS A 1 96 ? -3.839 -1.167 -2.028 1.00 90.06 96 HIS A C 1
ATOM 753 O O . HIS A 1 96 ? -3.847 -0.356 -1.117 1.00 90.06 96 HIS A O 1
ATOM 759 N N . TYR A 1 97 ? -4.287 -0.831 -3.242 1.00 91.31 97 TYR A N 1
ATOM 760 C CA . TYR A 1 97 ? -4.675 0.549 -3.581 1.00 91.31 97 TYR A CA 1
ATOM 761 C C . TYR A 1 97 ? -6.134 0.893 -3.272 1.00 91.31 97 TYR A C 1
ATOM 763 O O . TYR A 1 97 ? -6.491 2.061 -3.120 1.00 91.31 97 TYR A O 1
ATOM 771 N N . THR A 1 98 ? -7.012 -0.110 -3.235 1.00 94.56 98 THR A N 1
ATOM 772 C CA . THR A 1 98 ? -8.462 0.104 -3.137 1.00 94.56 98 THR A CA 1
ATOM 773 C C . THR A 1 98 ? -9.115 -0.919 -2.226 1.00 94.56 98 THR A C 1
ATOM 775 O O . THR A 1 98 ? -8.630 -2.041 -2.104 1.00 94.56 98 THR A O 1
ATOM 778 N N . VAL A 1 99 ? -10.260 -0.553 -1.652 1.00 94.75 99 VAL A N 1
ATOM 779 C CA . VAL A 1 99 ? -11.069 -1.430 -0.788 1.00 94.75 99 VAL A CA 1
ATOM 780 C C . VAL A 1 99 ? -12.068 -2.296 -1.567 1.00 94.75 99 VAL A C 1
ATOM 782 O O . VAL A 1 99 ? -12.874 -3.005 -0.972 1.00 94.75 99 VAL A O 1
ATOM 785 N N . TRP A 1 100 ? -12.044 -2.247 -2.905 1.00 94.50 100 TRP A N 1
ATOM 786 C CA . TRP A 1 100 ? -13.026 -2.915 -3.769 1.00 94.50 100 TRP A CA 1
ATOM 787 C C . TRP A 1 100 ? -13.129 -4.419 -3.528 1.00 94.50 100 TRP A C 1
ATOM 789 O O . TRP A 1 100 ? -14.233 -4.953 -3.450 1.00 94.50 100 TRP A O 1
ATOM 799 N N . MET A 1 101 ? -11.988 -5.101 -3.419 1.00 94.31 101 MET A N 1
ATOM 800 C CA . MET A 1 101 ? -11.977 -6.549 -3.205 1.00 94.31 101 MET A CA 1
ATOM 801 C C . MET A 1 101 ? -12.468 -6.890 -1.801 1.00 94.31 101 MET A C 1
ATOM 803 O O . MET A 1 101 ? -13.283 -7.791 -1.646 1.00 94.31 101 MET A O 1
ATOM 807 N N . ASP A 1 102 ? -12.076 -6.119 -0.790 1.00 96.00 102 ASP A N 1
ATOM 808 C CA . ASP A 1 102 ? -12.587 -6.319 0.565 1.00 96.00 102 ASP A CA 1
ATOM 809 C C . ASP A 1 102 ? -14.094 -6.096 0.666 1.00 96.00 102 ASP A C 1
ATOM 811 O O . ASP A 1 102 ? -14.784 -6.813 1.389 1.00 96.00 102 ASP A O 1
ATOM 815 N N . TRP A 1 103 ? -14.620 -5.125 -0.080 1.00 95.06 103 TRP A N 1
ATOM 816 C CA . TRP A 1 103 ? -16.055 -4.892 -0.183 1.00 95.06 103 TRP A CA 1
ATOM 817 C C . TRP A 1 103 ? -16.765 -6.072 -0.854 1.00 95.06 103 TRP A C 1
ATOM 819 O O . TRP A 1 103 ? -17.763 -6.568 -0.336 1.00 95.06 103 TRP A O 1
ATOM 829 N N . MET A 1 104 ? -16.222 -6.564 -1.969 1.00 96.06 104 MET A N 1
ATOM 830 C CA . MET A 1 104 ? -16.801 -7.671 -2.731 1.00 96.06 104 MET A CA 1
ATOM 831 C C . MET A 1 104 ? -16.790 -8.995 -1.955 1.00 96.06 104 MET A C 1
ATOM 833 O O . MET A 1 104 ? -17.749 -9.760 -2.034 1.00 96.06 104 MET A O 1
ATOM 837 N N . PHE A 1 105 ? -15.722 -9.262 -1.200 1.00 95.56 105 PHE A N 1
ATOM 838 C CA . PHE A 1 105 ? -15.529 -10.512 -0.458 1.00 95.56 105 PHE A CA 1
ATOM 839 C C . PHE A 1 105 ? -15.893 -10.410 1.034 1.00 95.56 105 PHE A C 1
ATOM 841 O O . PHE A 1 105 ? -15.751 -11.387 1.768 1.00 95.56 105 PHE A O 1
ATOM 848 N N . GLY A 1 106 ? -16.400 -9.260 1.490 1.00 94.12 106 GLY A N 1
ATOM 849 C CA . GLY A 1 106 ? -16.912 -9.071 2.851 1.00 94.12 106 GLY A CA 1
ATOM 850 C C . GLY A 1 106 ? -15.840 -8.971 3.942 1.00 94.12 106 GLY A C 1
ATOM 851 O O . GLY A 1 106 ? -16.149 -9.150 5.120 1.00 94.12 106 GLY A O 1
ATOM 852 N N . THR A 1 107 ? -14.589 -8.685 3.580 1.00 95.50 107 THR A N 1
ATOM 853 C CA . THR A 1 107 ? -13.479 -8.449 4.520 1.00 95.50 107 THR A CA 1
ATOM 854 C C . THR A 1 107 ? -13.277 -6.968 4.849 1.00 95.50 107 THR A C 1
ATOM 856 O O . THR A 1 107 ? -12.356 -6.633 5.595 1.00 95.50 107 THR A O 1
ATOM 859 N N . LEU A 1 108 ? -14.138 -6.082 4.333 1.00 95.56 108 LEU A N 1
ATOM 860 C CA . LEU A 1 108 ? -14.077 -4.641 4.578 1.00 95.56 108 LEU A CA 1
ATOM 861 C C . LEU A 1 108 ? -14.502 -4.282 6.007 1.00 95.56 108 LEU A C 1
ATOM 863 O O . LEU A 1 108 ? -15.565 -4.681 6.485 1.00 95.56 108 LEU A O 1
ATOM 867 N N . ARG A 1 109 ? -13.685 -3.463 6.669 1.00 93.44 109 ARG A N 1
ATOM 868 C CA . ARG A 1 109 ? -13.989 -2.802 7.941 1.00 93.44 109 ARG A CA 1
ATOM 869 C C . ARG A 1 109 ? -13.776 -1.306 7.806 1.00 93.44 109 ARG A C 1
ATOM 871 O O . ARG A 1 109 ? -12.652 -0.866 7.554 1.00 93.44 109 ARG A O 1
ATOM 878 N N . ASP A 1 110 ? -14.859 -0.556 7.984 1.00 91.69 110 ASP A N 1
ATOM 879 C CA . ASP A 1 110 ? -14.849 0.898 7.893 1.00 91.69 110 ASP A CA 1
ATOM 880 C C . ASP A 1 110 ? -14.251 1.532 9.169 1.00 91.69 110 ASP A C 1
ATOM 882 O O . ASP A 1 110 ? -14.685 1.205 10.280 1.00 91.69 110 ASP A O 1
ATOM 886 N N . PRO A 1 111 ? -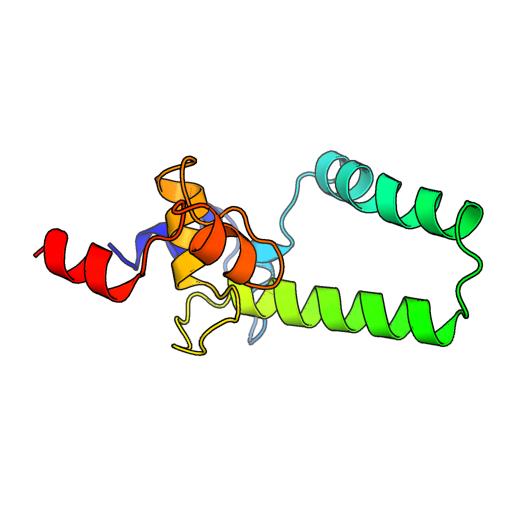13.267 2.441 9.043 1.00 89.44 111 PRO A N 1
ATOM 887 C CA . PRO A 1 111 ? -12.659 3.134 10.174 1.00 89.44 111 PRO A CA 1
ATOM 888 C C . PRO A 1 111 ? -13.638 3.889 11.073 1.00 89.44 111 PRO A C 1
ATOM 890 O O . PRO A 1 111 ? -13.429 3.929 12.284 1.00 89.44 111 PRO A O 1
ATOM 893 N N . GLU A 1 112 ? -14.700 4.482 10.529 1.00 86.81 112 GLU A N 1
ATOM 894 C CA . GLU A 1 112 ? -15.677 5.231 11.321 1.00 86.81 112 GLU A CA 1
ATOM 895 C C . GLU A 1 112 ? -16.585 4.311 12.135 1.00 86.81 112 GLU A C 1
ATOM 897 O O . GLU A 1 112 ? -16.923 4.622 13.278 1.00 86.81 112 GLU A O 1
ATOM 902 N N . GLU A 1 113 ? -16.977 3.174 11.566 1.00 87.19 113 GLU A N 1
ATOM 903 C CA . GLU A 1 113 ? -17.778 2.176 12.275 1.00 87.19 113 GLU A CA 1
ATOM 904 C C . GLU A 1 113 ? -16.989 1.523 13.410 1.00 87.19 113 GLU A C 1
ATOM 906 O O . GLU A 1 113 ? -17.532 1.303 14.492 1.00 87.19 113 GLU A O 1
ATOM 911 N N . GLU A 1 114 ? -15.705 1.238 13.188 1.00 82.69 114 GLU A N 1
ATOM 912 C CA . GLU A 1 114 ? -14.832 0.668 14.215 1.00 82.69 114 GLU A CA 1
ATOM 913 C C . GLU A 1 114 ? -14.559 1.660 15.355 1.00 82.69 114 GLU A C 1
ATOM 915 O O . GLU A 1 114 ? -14.529 1.256 16.516 1.00 82.69 114 GLU A O 1
ATOM 920 N N . LEU A 1 115 ? -14.437 2.960 15.060 1.00 79.75 115 LEU A N 1
ATOM 921 C CA . LEU A 1 115 ? -14.319 3.993 16.095 1.00 79.75 115 LEU A CA 1
ATOM 922 C C . LEU A 1 115 ? -15.574 4.075 16.968 1.00 79.75 115 LEU A C 1
ATOM 924 O O . LEU A 1 115 ? -15.448 4.076 18.187 1.00 79.75 115 LEU A O 1
ATOM 928 N N . LYS A 1 116 ? -16.769 4.061 16.365 1.00 80.25 116 LYS A N 1
ATOM 929 C CA . LYS A 1 116 ? -18.046 4.115 17.101 1.00 80.25 116 LYS A CA 1
ATOM 930 C C . LYS A 1 116 ? -18.284 2.908 18.009 1.00 80.25 116 LYS A C 1
ATOM 932 O O . LYS A 1 116 ? -18.980 3.036 19.002 1.00 80.25 116 LYS A O 1
ATOM 937 N N . LYS A 1 117 ? -17.757 1.726 17.671 1.00 75.62 117 LYS A N 1
ATOM 938 C CA . LYS A 1 117 ? -17.863 0.524 18.527 1.00 75.62 117 LYS A CA 1
ATOM 939 C C . LYS A 1 117 ? -16.934 0.565 19.738 1.00 75.62 117 LYS A C 1
ATOM 941 O O . LYS A 1 117 ? -17.127 -0.212 20.669 1.00 75.62 117 LYS A O 1
ATOM 946 N N . ALA A 1 118 ? -15.881 1.375 19.671 1.00 69.56 118 ALA A N 1
ATOM 947 C CA . ALA A 1 118 ? -14.893 1.510 20.732 1.00 69.56 118 ALA A CA 1
ATOM 948 C C . ALA A 1 118 ? -15.264 2.588 21.768 1.00 69.56 118 ALA A C 1
ATOM 950 O O . ALA A 1 118 ? -14.560 2.709 22.773 1.00 69.56 118 ALA A O 1
ATOM 951 N N . GLU A 1 119 ? -16.319 3.361 21.502 1.00 60.00 119 GLU A N 1
ATOM 952 C CA . GLU A 1 119 ? -16.942 4.347 22.397 1.00 60.00 119 GLU A CA 1
ATOM 953 C C . GLU A 1 119 ? -18.089 3.713 23.196 1.00 60.00 119 GLU A C 1
ATOM 955 O O . GLU A 1 119 ? -18.199 4.044 24.399 1.00 60.00 119 GLU A O 1
#